Protein AF-A0A1Q6QXW5-F1 (afdb_monomer)

Nearest PDB structures (foldseek):
  8b4h-assembly1_D  TM=9.505E-01  e=1.676E-01  Geobacillus stearothermophilus
  1mdm-assembly1_A  TM=8.234E-01  e=3.236E-01  Homo sapiens
  2elh-assembly1_A  TM=7.280E-01  e=1.288E-01  Drosophila melanogaster
  7r3e-assembly1_B  TM=7.038E-01  e=5.478E-01  Pseudomonas aeruginosa PAO1
  3qp5-assembly2_D  TM=6.792E-01  e=1.129E+00  Chromobacterium violaceum

Radius of gyration: 11.83 Å; Cα contacts (8 Å, |Δi|>4): 27; chains: 1; bounding box: 30×24×32 Å

Structure (mmCIF, N/CA/C/O backbone):
data_AF-A0A1Q6QXW5-F1
#
_entry.id   AF-A0A1Q6QXW5-F1
#
loop_
_atom_site.group_PDB
_atom_site.id
_atom_site.type_symbol
_atom_site.label_atom_id
_atom_site.label_alt_id
_atom_site.label_comp_id
_atom_site.label_asym_id
_atom_site.label_entity_id
_atom_site.label_seq_id
_atom_site.pdbx_PDB_ins_code
_atom_site.Cartn_x
_atom_site.Cartn_y
_atom_site.Cartn_z
_atom_site.occupancy
_atom_site.B_iso_or_equiv
_atom_site.auth_seq_id
_atom_site.auth_comp_id
_atom_site.auth_asym_id
_atom_site.auth_atom_id
_atom_site.pdbx_PDB_model_num
ATOM 1 N N . MET A 1 1 ? 8.997 2.593 -24.602 1.00 46.41 1 MET A N 1
ATOM 2 C CA . MET A 1 1 ? 7.798 2.810 -23.761 1.00 46.41 1 MET A CA 1
ATOM 3 C C . MET A 1 1 ? 7.622 1.573 -22.899 1.00 46.41 1 MET A C 1
ATOM 5 O O . MET A 1 1 ? 7.358 0.507 -23.443 1.00 46.41 1 MET A O 1
ATOM 9 N N . GLY A 1 2 ? 7.915 1.663 -21.600 1.00 48.56 2 GLY A N 1
ATOM 10 C CA . GLY A 1 2 ? 7.870 0.500 -20.714 1.00 48.56 2 GLY A CA 1
ATOM 11 C C . GLY A 1 2 ? 6.452 -0.058 -20.653 1.00 48.56 2 GLY A C 1
ATOM 12 O O . GLY A 1 2 ? 5.533 0.648 -20.246 1.00 48.56 2 GLY A O 1
ATOM 13 N N . LYS A 1 3 ? 6.266 -1.310 -21.083 1.00 57.56 3 LYS A N 1
ATOM 14 C CA . LYS A 1 3 ? 5.024 -2.051 -20.852 1.00 57.56 3 LYS A CA 1
ATOM 15 C C . LYS A 1 3 ? 4.949 -2.334 -19.353 1.00 57.56 3 LYS A C 1
ATOM 17 O O . LYS A 1 3 ? 5.456 -3.351 -18.890 1.00 57.56 3 LYS A O 1
ATOM 22 N N . GLY A 1 4 ? 4.406 -1.391 -18.585 1.00 61.25 4 GLY A N 1
ATOM 23 C CA . GLY A 1 4 ? 4.093 -1.628 -17.181 1.00 61.25 4 GLY A CA 1
ATOM 24 C C . GLY A 1 4 ? 3.209 -2.868 -17.090 1.00 61.25 4 GLY A C 1
ATOM 25 O O . GLY A 1 4 ? 2.274 -3.006 -17.883 1.00 61.25 4 GLY A O 1
ATOM 26 N N . ARG A 1 5 ? 3.527 -3.788 -16.172 1.00 67.75 5 ARG A N 1
ATOM 27 C CA . ARG A 1 5 ? 2.627 -4.903 -15.863 1.00 67.75 5 ARG A CA 1
ATOM 28 C C . ARG A 1 5 ? 1.289 -4.293 -15.456 1.00 67.75 5 ARG A C 1
ATOM 30 O O . ARG A 1 5 ? 1.204 -3.609 -14.437 1.00 67.75 5 ARG A O 1
ATOM 37 N N . ARG A 1 6 ? 0.277 -4.464 -16.303 1.00 78.06 6 ARG A N 1
ATOM 38 C CA . ARG A 1 6 ? -1.096 -4.118 -15.960 1.00 78.06 6 ARG A CA 1
ATOM 39 C C . ARG A 1 6 ? -1.602 -5.240 -15.073 1.00 78.06 6 ARG A C 1
ATOM 41 O O . ARG A 1 6 ? -1.621 -6.386 -15.499 1.00 78.06 6 ARG A O 1
ATOM 48 N N . TY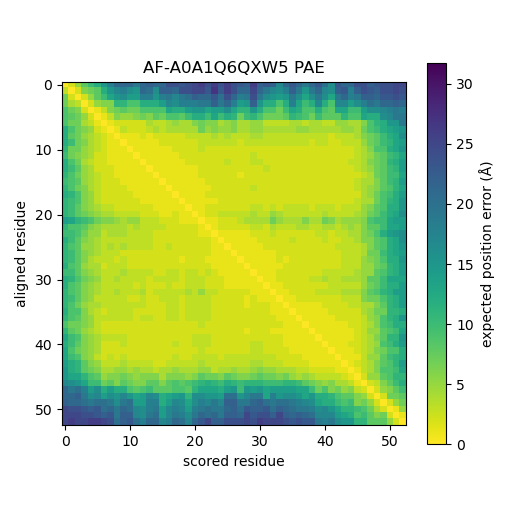R A 1 7 ? -1.914 -4.888 -13.838 1.00 85.06 7 TYR A N 1
ATOM 49 C CA . TYR A 1 7 ? -2.660 -5.750 -12.940 1.00 85.06 7 TYR A CA 1
ATOM 50 C C . TYR A 1 7 ? -4.131 -5.405 -13.110 1.00 85.06 7 TYR A C 1
ATOM 52 O O . TYR A 1 7 ? -4.473 -4.215 -13.139 1.00 85.06 7 TYR A O 1
ATOM 60 N N . ASP A 1 8 ? -4.964 -6.429 -13.244 1.00 88.88 8 ASP A N 1
ATOM 61 C CA . ASP A 1 8 ? -6.412 -6.275 -13.276 1.00 88.88 8 ASP A CA 1
ATOM 62 C C . ASP A 1 8 ? -6.913 -5.682 -11.962 1.00 88.88 8 ASP A C 1
ATOM 64 O O . ASP A 1 8 ? -6.293 -5.854 -10.909 1.00 88.88 8 ASP A O 1
ATOM 68 N N . GLN A 1 9 ? -8.019 -4.946 -12.032 1.00 86.94 9 GLN A N 1
ATOM 69 C CA . GLN A 1 9 ? -8.556 -4.253 -10.865 1.00 86.94 9 GLN A CA 1
ATOM 70 C C . GLN A 1 9 ? -8.935 -5.251 -9.763 1.00 86.94 9 GLN A C 1
ATOM 72 O O . GLN A 1 9 ? -8.486 -5.090 -8.634 1.00 86.94 9 GLN A O 1
ATOM 77 N N . GLU A 1 10 ? -9.594 -6.354 -10.129 1.00 89.38 10 GLU A N 1
ATOM 78 C CA . GLU A 1 10 ? -9.940 -7.453 -9.214 1.00 89.38 10 GLU A CA 1
ATOM 79 C C . GLU A 1 10 ? -8.713 -8.010 -8.478 1.00 89.38 10 GLU A C 1
ATOM 81 O O . GLU A 1 10 ? -8.754 -8.270 -7.277 1.00 89.38 10 GLU A O 1
ATOM 86 N N . TYR A 1 11 ? -7.584 -8.139 -9.180 1.00 90.81 11 TYR A N 1
ATOM 87 C CA . TYR A 1 11 ? -6.346 -8.620 -8.577 1.00 90.81 11 TYR A CA 1
ATOM 88 C C . TYR A 1 11 ? -5.759 -7.612 -7.582 1.00 90.81 11 TYR A C 1
ATOM 90 O O . TYR A 1 11 ? -5.271 -7.996 -6.520 1.00 90.81 11 TYR A O 1
ATOM 98 N N . LYS A 1 12 ? -5.807 -6.313 -7.899 1.00 90.75 12 LYS A N 1
ATOM 99 C CA . LYS A 1 12 ? -5.358 -5.268 -6.969 1.00 90.75 12 LYS A CA 1
ATOM 100 C C . LYS A 1 12 ? -6.227 -5.229 -5.719 1.00 90.75 12 LYS A C 1
ATOM 102 O O . LYS A 1 12 ? -5.677 -5.150 -4.623 1.00 90.75 12 LYS A O 1
ATOM 107 N N . ASP A 1 13 ? -7.545 -5.300 -5.887 1.00 90.94 13 ASP A N 1
ATOM 108 C CA . ASP A 1 13 ? -8.501 -5.293 -4.782 1.00 90.94 13 ASP A CA 1
ATOM 109 C C . ASP A 1 13 ? -8.278 -6.493 -3.860 1.00 90.94 13 ASP A C 1
ATOM 111 O O . ASP A 1 13 ? -8.114 -6.292 -2.658 1.00 90.94 13 ASP A O 1
ATOM 115 N N . MET A 1 14 ? -8.090 -7.700 -4.411 1.00 93.94 14 MET A N 1
ATOM 116 C CA . MET A 1 14 ? -7.726 -8.891 -3.632 1.00 93.94 14 MET A CA 1
ATOM 117 C C . MET A 1 14 ? -6.482 -8.652 -2.757 1.00 93.94 14 MET A C 1
ATOM 119 O O . MET A 1 14 ? -6.478 -8.967 -1.568 1.00 93.94 14 MET A O 1
ATOM 123 N N . ILE A 1 15 ? -5.418 -8.063 -3.315 1.00 93.94 15 ILE A N 1
ATOM 124 C CA . ILE A 1 15 ? -4.181 -7.782 -2.567 1.00 93.94 15 ILE A CA 1
ATOM 125 C C . ILE A 1 15 ? -4.413 -6.733 -1.466 1.00 93.94 15 ILE A C 1
ATOM 127 O O . ILE A 1 15 ? -3.865 -6.857 -0.368 1.00 93.94 15 ILE A O 1
ATOM 131 N N . VAL A 1 16 ? -5.226 -5.706 -1.731 1.00 91.12 16 VAL A N 1
ATOM 132 C CA . VAL A 1 16 ? -5.578 -4.689 -0.728 1.00 91.12 16 VAL A CA 1
ATOM 133 C C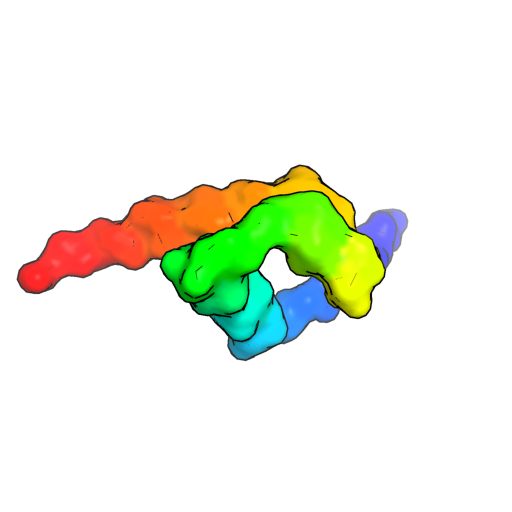 . VAL A 1 16 ? -6.451 -5.281 0.382 1.00 91.12 16 VAL A C 1
ATOM 135 O O . VAL A 1 16 ? -6.256 -4.935 1.548 1.00 91.12 16 VAL A O 1
ATOM 138 N N . GLU A 1 17 ? -7.379 -6.181 0.066 1.00 92.69 17 GLU A N 1
ATOM 139 C CA . GLU A 1 17 ? -8.191 -6.888 1.061 1.00 92.69 17 GLU A CA 1
ATOM 140 C C . GLU A 1 17 ? -7.343 -7.790 1.957 1.00 92.69 17 GLU A C 1
ATOM 142 O O . GLU A 1 17 ? -7.482 -7.738 3.178 1.00 92.69 17 GLU A O 1
ATOM 147 N N . LEU A 1 18 ? -6.395 -8.539 1.387 1.00 93.25 18 LEU A N 1
ATOM 148 C CA . LEU A 1 18 ? -5.455 -9.352 2.164 1.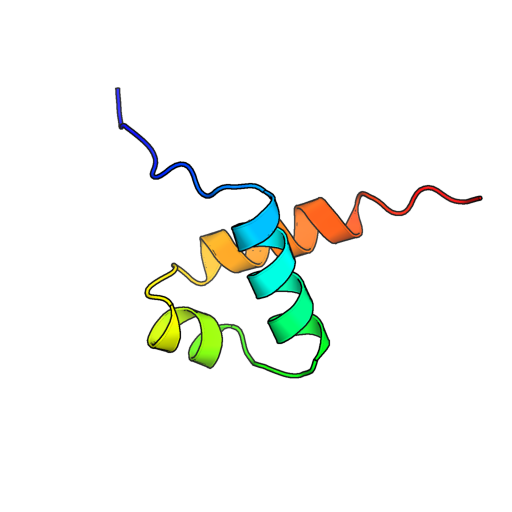00 93.25 18 LEU A CA 1
ATOM 149 C C . LEU A 1 18 ? -4.608 -8.494 3.113 1.00 93.25 18 LEU A C 1
ATOM 151 O O . LEU A 1 18 ? -4.423 -8.853 4.278 1.00 93.25 18 LEU A O 1
ATOM 155 N N . PHE A 1 19 ? -4.155 -7.322 2.652 1.00 92.00 19 PHE A N 1
ATOM 156 C CA . PHE A 1 19 ? -3.470 -6.356 3.513 1.00 92.00 19 PHE A CA 1
ATOM 157 C C . PHE A 1 19 ? -4.372 -5.878 4.663 1.00 92.00 19 PHE A C 1
ATOM 159 O O . PHE A 1 19 ? -3.952 -5.859 5.819 1.00 92.00 19 PHE A O 1
ATOM 166 N N . LYS A 1 20 ? -5.636 -5.535 4.372 1.00 88.19 20 LYS A N 1
ATOM 167 C CA . LYS A 1 20 ? -6.629 -5.138 5.389 1.00 88.19 20 LYS A CA 1
ATOM 168 C C . LYS A 1 20 ? -6.958 -6.271 6.368 1.00 88.19 20 LYS A C 1
ATOM 170 O O . LYS A 1 20 ? -7.257 -5.989 7.524 1.00 88.19 20 LYS A O 1
ATOM 175 N N . SER A 1 21 ? -6.862 -7.528 5.932 1.00 91.56 21 SER A N 1
ATOM 176 C CA . SER A 1 21 ? -7.048 -8.721 6.766 1.00 91.56 21 SER A CA 1
ATOM 177 C C . SER A 1 21 ? -5.895 -8.971 7.751 1.00 91.56 21 SER A C 1
ATOM 179 O O . SER A 1 21 ? -5.999 -9.873 8.581 1.00 91.56 21 SER A O 1
ATOM 181 N N . GLY A 1 22 ? -4.807 -8.196 7.679 1.00 90.50 22 GLY A N 1
ATOM 182 C CA . GLY A 1 22 ? -3.676 -8.279 8.605 1.00 90.50 22 GLY A CA 1
ATOM 183 C C . GLY A 1 22 ? -2.381 -8.811 7.994 1.00 90.50 22 GLY A C 1
ATOM 184 O O . GLY A 1 22 ? -1.386 -8.887 8.712 1.00 90.50 22 GLY A O 1
ATOM 185 N N . MET A 1 23 ? -2.351 -9.140 6.695 1.00 92.81 23 MET A N 1
ATOM 186 C CA . MET A 1 23 ? -1.088 -9.465 6.027 1.00 92.81 23 MET A CA 1
ATOM 187 C C . MET A 1 23 ? -0.202 -8.228 5.896 1.00 92.81 23 MET A C 1
ATOM 189 O O . MET A 1 23 ? -0.655 -7.129 5.571 1.00 92.81 23 MET A O 1
ATOM 193 N N . SER A 1 24 ? 1.100 -8.410 6.087 1.00 93.00 24 SER A N 1
ATOM 194 C CA . SER A 1 24 ? 2.075 -7.343 5.902 1.00 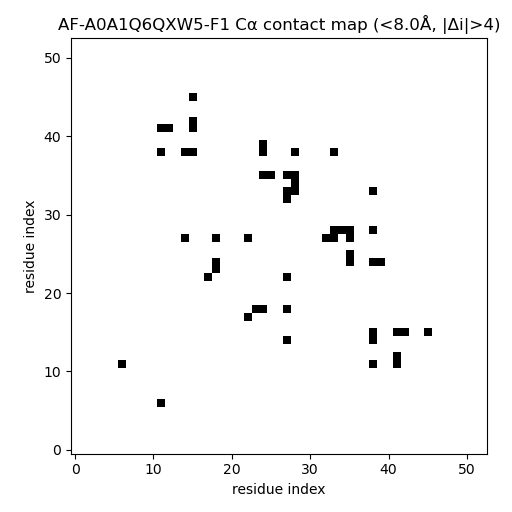93.00 24 SER A CA 1
ATOM 195 C C . SER A 1 24 ? 2.440 -7.146 4.427 1.00 93.00 24 SER A C 1
ATOM 197 O O . SER A 1 24 ? 2.397 -8.061 3.603 1.00 93.00 24 SER A O 1
ATOM 199 N N . LEU A 1 25 ? 2.918 -5.942 4.086 1.00 92.31 25 LEU A N 1
ATOM 200 C CA . LEU A 1 25 ? 3.474 -5.663 2.754 1.00 92.31 25 LEU A CA 1
ATOM 201 C C . LEU A 1 25 ? 4.624 -6.610 2.384 1.00 92.31 25 LEU A C 1
ATOM 203 O O . LEU A 1 25 ? 4.879 -6.826 1.204 1.00 92.31 25 LEU A O 1
ATOM 207 N N . ALA A 1 26 ? 5.368 -7.117 3.374 1.00 93.75 26 ALA A N 1
ATOM 208 C CA . ALA A 1 26 ? 6.480 -8.030 3.141 1.00 93.75 26 ALA A CA 1
ATOM 209 C C . ALA A 1 26 ? 6.000 -9.409 2.695 1.00 93.75 26 ALA A C 1
ATOM 211 O O . ALA A 1 26 ? 6.530 -9.926 1.715 1.00 93.75 26 ALA A O 1
ATOM 212 N N . GLU A 1 27 ? 4.978 -9.943 3.360 1.00 94.12 27 GLU A N 1
ATOM 213 C CA . GLU A 1 27 ? 4.348 -11.212 2.994 1.00 94.12 27 GLU A CA 1
ATOM 214 C C . GLU A 1 27 ? 3.718 -11.105 1.611 1.00 94.12 27 GLU A C 1
ATOM 216 O O . GLU A 1 27 ? 4.087 -11.856 0.719 1.00 94.12 27 GLU A O 1
ATOM 221 N N . LEU A 1 28 ? 2.890 -10.085 1.371 1.00 93.69 28 LEU A N 1
ATOM 222 C CA . LEU A 1 28 ? 2.268 -9.881 0.060 1.00 93.69 28 LEU A CA 1
ATOM 223 C C . LEU A 1 28 ? 3.301 -9.706 -1.063 1.00 93.69 28 LEU A C 1
ATOM 225 O O . LEU A 1 28 ? 3.116 -10.185 -2.179 1.00 93.69 28 LEU A O 1
ATOM 229 N N . SER A 1 29 ? 4.410 -9.025 -0.774 1.00 93.88 29 SER A N 1
ATOM 230 C CA . SER A 1 29 ? 5.484 -8.835 -1.746 1.00 93.88 29 SER A CA 1
ATOM 231 C C . SER A 1 29 ? 6.218 -10.134 -2.068 1.00 93.88 29 SER A C 1
ATOM 233 O O . SER A 1 29 ? 6.552 -10.362 -3.230 1.00 93.88 29 SER A O 1
ATOM 235 N N . SER A 1 30 ? 6.448 -10.976 -1.059 1.00 93.69 30 SER A N 1
ATOM 236 C CA . SER A 1 30 ? 7.128 -12.263 -1.202 1.00 93.69 30 SER A CA 1
ATOM 237 C C . SER A 1 30 ? 6.235 -13.304 -1.879 1.00 93.69 30 SER A C 1
ATOM 239 O O . SER A 1 30 ? 6.664 -13.926 -2.846 1.00 93.69 30 SER A O 1
ATOM 241 N N . GLU A 1 31 ? 4.986 -13.437 -1.431 1.00 93.44 31 GLU A N 1
ATOM 242 C CA . GLU A 1 31 ? 4.032 -14.441 -1.917 1.00 93.44 31 GLU A CA 1
ATOM 243 C C . GLU A 1 31 ? 3.574 -14.158 -3.350 1.00 93.44 31 GLU A C 1
ATOM 245 O O . GLU A 1 31 ? 3.527 -15.054 -4.191 1.00 93.44 31 GLU A O 1
ATOM 250 N N . TYR A 1 32 ? 3.268 -12.895 -3.657 1.00 91.69 32 TYR A N 1
ATOM 251 C CA . TYR A 1 32 ? 2.711 -12.518 -4.958 1.00 91.69 32 TYR A CA 1
ATOM 252 C C . TYR A 1 32 ? 3.761 -11.938 -5.917 1.00 91.69 32 TYR A C 1
ATOM 254 O O . TYR A 1 32 ? 3.452 -11.629 -7.069 1.00 91.69 32 TYR A O 1
ATOM 262 N N . GLY A 1 33 ? 5.012 -11.768 -5.471 1.00 90.81 33 GLY A N 1
ATOM 263 C CA . GLY A 1 33 ? 6.098 -11.219 -6.291 1.00 90.81 33 GLY A CA 1
ATOM 264 C C . GLY A 1 33 ? 5.879 -9.759 -6.706 1.00 90.81 33 GLY A C 1
ATOM 265 O O . GLY A 1 33 ? 6.376 -9.316 -7.746 1.00 90.81 33 GLY A O 1
ATOM 266 N N . ILE A 1 34 ? 5.101 -9.009 -5.923 1.00 90.88 34 ILE A N 1
ATOM 267 C CA . ILE A 1 34 ? 4.737 -7.618 -6.205 1.00 90.88 34 ILE A CA 1
ATOM 268 C C . ILE A 1 34 ? 5.647 -6.706 -5.389 1.00 90.88 34 ILE A C 1
ATOM 270 O O . ILE A 1 34 ? 5.888 -6.937 -4.208 1.00 90.88 34 ILE A O 1
ATOM 274 N N . ALA A 1 35 ? 6.159 -5.630 -5.982 1.00 92.56 35 ALA A N 1
ATOM 275 C CA . ALA A 1 35 ? 6.954 -4.672 -5.224 1.00 92.56 35 ALA A CA 1
ATOM 276 C C . ALA A 1 35 ? 6.109 -4.014 -4.118 1.00 92.56 35 ALA A C 1
ATOM 278 O O . ALA A 1 35 ? 4.988 -3.562 -4.362 1.00 92.56 35 ALA A O 1
ATOM 279 N N . LYS A 1 36 ? 6.678 -3.873 -2.914 1.00 93.31 36 LYS A N 1
ATOM 280 C CA . LYS A 1 36 ? 6.021 -3.195 -1.779 1.00 93.31 36 LYS A CA 1
ATOM 281 C C . LYS A 1 36 ? 5.507 -1.799 -2.145 1.00 93.31 36 LYS A C 1
ATOM 283 O O . LYS A 1 36 ? 4.435 -1.405 -1.703 1.00 93.31 36 LYS A O 1
ATOM 288 N N . SER A 1 37 ? 6.252 -1.064 -2.974 1.00 92.88 37 SER A N 1
ATOM 289 C CA . SER A 1 37 ? 5.862 0.260 -3.475 1.00 92.88 37 SER A CA 1
ATOM 290 C C . SER A 1 37 ? 4.602 0.221 -4.341 1.00 92.88 37 SER A C 1
ATOM 292 O O . SER A 1 37 ? 3.777 1.124 -4.244 1.00 92.88 37 SER A O 1
ATOM 294 N N . THR A 1 38 ? 4.431 -0.829 -5.144 1.00 91.56 38 THR A N 1
ATOM 295 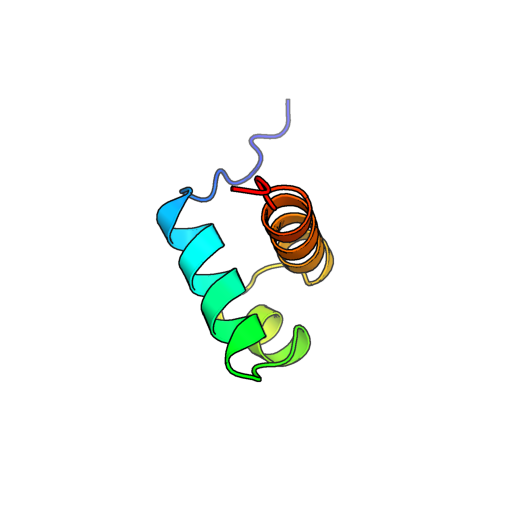C CA . THR A 1 38 ? 3.241 -1.052 -5.970 1.00 91.56 38 THR A CA 1
ATOM 296 C C . THR A 1 38 ? 2.019 -1.353 -5.104 1.00 91.56 38 THR A C 1
ATOM 298 O O . THR A 1 38 ? 1.000 -0.689 -5.264 1.00 91.56 38 THR A O 1
ATOM 301 N N . ILE A 1 39 ? 2.146 -2.271 -4.138 1.00 92.38 39 ILE A N 1
ATOM 302 C CA . ILE A 1 39 ? 1.066 -2.608 -3.192 1.00 92.38 39 ILE A CA 1
ATOM 303 C C . ILE A 1 39 ? 0.656 -1.367 -2.385 1.00 92.38 39 ILE A C 1
ATOM 305 O O . ILE A 1 39 ? -0.524 -1.053 -2.257 1.00 92.38 39 ILE A O 1
ATOM 309 N N . ASN A 1 40 ? 1.638 -0.613 -1.886 1.00 91.69 40 ASN A N 1
ATOM 310 C CA . ASN A 1 40 ? 1.402 0.629 -1.155 1.00 91.69 40 ASN A CA 1
ATOM 311 C C . ASN A 1 40 ? 0.714 1.706 -2.011 1.00 91.69 40 ASN A C 1
ATOM 313 O O . ASN A 1 40 ? -0.041 2.508 -1.471 1.00 91.69 40 ASN A O 1
ATOM 317 N N . GLY A 1 41 ? 0.960 1.731 -3.326 1.00 92.00 41 GLY A N 1
ATOM 318 C CA . GLY A 1 41 ? 0.201 2.557 -4.266 1.00 92.00 41 GLY A CA 1
ATOM 319 C C . GLY A 1 41 ? -1.280 2.185 -4.252 1.00 92.00 41 GLY A C 1
ATOM 320 O O . GLY A 1 41 ? -2.109 3.025 -3.928 1.00 92.00 41 GLY A O 1
ATOM 321 N N . TRP A 1 42 ? -1.595 0.903 -4.454 1.00 91.50 42 TRP A N 1
ATOM 322 C CA . TRP A 1 42 ? -2.982 0.421 -4.489 1.00 91.50 42 TRP A CA 1
ATOM 323 C C . TRP A 1 42 ? -3.736 0.659 -3.183 1.00 91.50 42 TRP A C 1
ATOM 325 O O . TRP A 1 42 ? -4.890 1.067 -3.206 1.00 91.50 42 TRP A O 1
ATOM 335 N N . ILE A 1 43 ? -3.081 0.468 -2.034 1.00 88.25 43 ILE A N 1
ATOM 336 C CA . ILE A 1 43 ? -3.690 0.754 -0.727 1.00 88.25 43 ILE A CA 1
ATOM 337 C C . ILE A 1 43 ? -4.063 2.239 -0.606 1.00 88.25 43 ILE A C 1
ATOM 339 O O . ILE A 1 43 ? -5.106 2.563 -0.038 1.00 88.25 43 ILE A O 1
ATOM 343 N N . LYS A 1 44 ? -3.225 3.145 -1.126 1.00 87.12 44 LYS A N 1
ATOM 344 C CA . LYS A 1 44 ? -3.511 4.586 -1.137 1.00 87.12 44 LYS A CA 1
ATOM 345 C C . LYS A 1 44 ? -4.641 4.925 -2.102 1.00 87.12 44 LYS A C 1
ATOM 347 O O . LYS A 1 44 ? -5.553 5.632 -1.692 1.00 87.12 44 LYS A O 1
ATOM 352 N N . ASP A 1 45 ? -4.610 4.371 -3.313 1.00 84.88 45 ASP A N 1
ATOM 353 C CA . ASP A 1 45 ? -5.669 4.553 -4.311 1.00 84.88 45 ASP A CA 1
ATOM 354 C C . ASP A 1 45 ? -7.038 4.117 -3.752 1.00 84.88 45 ASP A C 1
ATOM 356 O O . ASP A 1 45 ? -8.011 4.853 -3.859 1.00 84.88 45 ASP A O 1
ATOM 360 N N . VAL A 1 46 ? -7.112 2.973 -3.060 1.00 78.25 46 VAL A N 1
ATOM 361 C CA . VAL A 1 46 ? -8.360 2.477 -2.444 1.00 78.25 46 VAL A CA 1
ATOM 362 C C . VAL A 1 46 ? -8.786 3.301 -1.221 1.00 78.25 46 VAL A C 1
ATOM 364 O O . VAL A 1 46 ? -9.974 3.401 -0.930 1.00 78.25 46 VAL A O 1
ATOM 367 N N . LYS A 1 47 ? -7.848 3.899 -0.474 1.00 67.00 47 LYS A N 1
ATOM 368 C CA . LYS A 1 47 ? -8.168 4.731 0.701 1.00 67.00 47 LYS A CA 1
ATOM 369 C C . LYS A 1 47 ? -8.749 6.095 0.315 1.00 67.00 47 LYS A C 1
ATOM 371 O O . LYS A 1 47 ? -9.571 6.617 1.063 1.00 67.00 47 LYS A O 1
ATOM 376 N N . GLU A 1 48 ? -8.314 6.658 -0.809 1.00 62.19 48 GLU A N 1
ATOM 377 C CA . GLU A 1 48 ? -8.840 7.917 -1.357 1.00 62.19 48 GLU A CA 1
ATOM 378 C C . GLU A 1 48 ? -10.264 7.732 -1.916 1.00 62.19 48 GLU A C 1
ATOM 380 O O . GLU A 1 48 ? -11.055 8.670 -1.908 1.00 62.19 48 GLU A O 1
ATOM 385 N N . ILE A 1 49 ? -10.645 6.504 -2.294 1.00 58.41 49 ILE A N 1
ATOM 386 C CA . ILE A 1 49 ? -12.032 6.122 -2.605 1.00 58.41 49 ILE A CA 1
ATOM 387 C C . ILE A 1 49 ? -12.786 5.845 -1.290 1.00 58.41 49 ILE A C 1
ATOM 389 O O . ILE A 1 49 ? -13.285 4.753 -1.029 1.00 58.41 49 ILE A O 1
ATOM 393 N N . LYS A 1 50 ? -12.854 6.842 -0.409 1.00 49.91 50 LYS A N 1
ATOM 394 C CA . LYS A 1 50 ? -13.940 6.948 0.568 1.00 49.91 50 LYS A CA 1
ATOM 395 C C . LYS A 1 50 ? -14.919 7.965 0.007 1.00 49.91 50 LYS A C 1
ATOM 397 O O . LYS A 1 50 ? -14.781 9.159 0.240 1.00 49.91 50 LYS A O 1
ATOM 402 N N . VAL A 1 51 ? -15.863 7.476 -0.792 1.00 47.66 51 VAL A N 1
ATOM 403 C CA . VAL A 1 51 ? -17.103 8.208 -1.039 1.00 47.66 51 VAL A CA 1
ATOM 404 C C . VAL A 1 51 ? -17.858 8.165 0.286 1.00 47.66 51 VAL A C 1
ATOM 406 O O . VAL A 1 51 ? -18.287 7.099 0.718 1.00 47.66 51 VAL A O 1
ATOM 409 N N . ASP A 1 52 ? -17.877 9.305 0.972 1.00 49.28 52 ASP A N 1
ATOM 410 C CA . ASP A 1 52 ? -18.898 9.639 1.961 1.00 49.28 52 ASP A CA 1
ATOM 411 C C . ASP A 1 52 ? -20.271 9.425 1.298 1.00 49.28 52 ASP A C 1
ATOM 413 O O . ASP A 1 52 ? -20.602 10.127 0.340 1.00 49.28 52 ASP A O 1
ATOM 417 N N . GLU A 1 53 ? -21.041 8.453 1.783 1.00 38.84 53 GLU A N 1
ATOM 418 C CA . GLU A 1 53 ? -22.506 8.448 1.704 1.00 38.84 53 GLU A CA 1
ATOM 419 C C . GLU A 1 53 ? -23.074 7.995 3.053 1.00 38.84 53 GLU A C 1
ATOM 421 O O . GLU A 1 53 ? -22.541 7.009 3.620 1.00 38.84 53 GLU A O 1
#

Foldseek 3Di:
DDPPPDDDPVRLVVLLVVVVVPDDLVCSCVVVVDDSVVNVVSNVVVVVPPPDD

Secondary structure (DSSP, 8-state):
-----PPPHHHHHHHHHHHHTT--HHHHHHHH---HHHHHHHHHHHHH-----

Mean predicted aligned error: 6.48 Å

pLDDT: mean 82.51, std 16.0, range [38.84, 94.12]

Solvent-accessible surface area (backbone atoms only — not comparable to full-atom values): 3348 Å² total; per-residue (Å²): 131,86,81,68,87,81,74,54,67,70,59,53,50,52,54,43,49,47,40,74,74,69,50,50,62,64,54,52,22,66,77,70,70,42,57,51,71,57,55,55,47,51,47,49,58,55,61,70,66,62,79,88,126

Sequence (53 aa):
MGKGRRYDQEYKDMIVELFKSGMSLAELSSEYGIAKSTINGWIKDVKEIKVDE

=== Feature glossary ===
Key to the feature types in this record:

Secondary structure (8-state, DSSP). Secondary structure is the local, repeating backbone conformation. DSSP classifies it into eight states by reading the hydrogen-bond network: three helix types (H, G, I), two β types (E, B), two non-regular types (T, S), and unstructured coil (-).

Backbone torsions (φ/ψ). Backbone dihedral angles. Every residue except chain termini has a φ (preceding-C → N → Cα → C) and a ψ (N → Cα → C → next-N). They are reported in degrees following the IUPAC sign convention. Secondary structure is essentially a statement about which (φ, ψ) basin each residue occupies.

Predicted aligned error. Predicted Aligned Error (PAE) is an AlphaFold confidence matrix: entry (i, j) is the expected error in the position of residue j, in ångströms, when the prediction is superimposed on the true structure at residue i. Low PAE within a block of residues means that block is internally rigid and well-predicted; high PAE between two blocks means their relative placement is uncertain even if each block individually is confident.

B-factor. B-factor (Debye–Waller factor) reflects atomic displacement in the crystal lattice. It is an experimental observable (units Å²), not a prediction; low values mean the atom is pinned down, high values mean it moves or is heterogeneous across 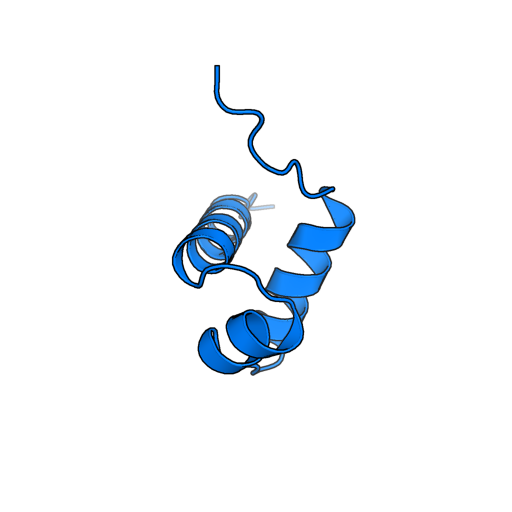the crystal.

Secondary structure (3-state, P-SEA). Three-state secondary structure (P-SEA) collapses the eight DSSP classes into helix (a), strand (b), and coil (c). P-SEA assigns these from Cα geometry alone — distances and angles — without requiring backbone oxygens, so it w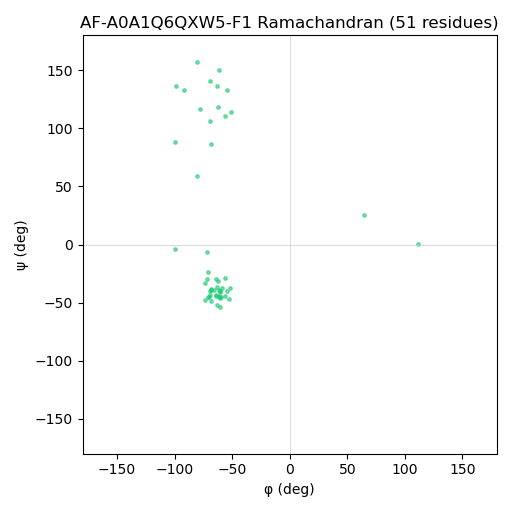orks on any Cα trace.

Sequence. Primary structure: the covalent order of the twenty standard amino acids along the backbone. Two proteins with the same sequence will (almost always) fold to the same structure; two with 30% identity often share a fold but not the details.

pLDDT. pLDDT is the predicted lDDT-Cα score: AlphaFold's confidence that the local environment of each residue (all inter-atomic distances within 15 Å) is correctly placed. It is a per-residue number between 0 and 100, with higher meaning more reliable.

InterPro / GO / CATH / organism. Functional annotations link the protein to curated databases. InterPro entries identify conserved domains and families by matching the sequence against member-database signatures (Pfam, PROSITE, CDD, …). Gene Ontology (GO) terms describe molecular function, biological process, and cellular component in a controlled vocabulary. CATH places the structure in a hierarchical fold classification (Class/Architecture/Topology/Homologous-superfamily). The organism is the source species.

Contact-map, Ramachandran, and PAE plots. Three diagnostic plots accompany the record. The Cα contact map visualizes the tertiary structure as a 2D adjacency matrix (8 Å cutoff, sequence-local contacts suppressed). The Ramachandran plot shows the distribution of backbone (φ, ψ) torsions, with points in the α and β basins reflecting secondary structure content. The PAE plot shows AlphaFold's inter-residue confidence as a color matrix.

mmCIF coordinates. The mmCIF table is the protein's shape written out atom by atom. For each backbone N, Cα, C, and carbonyl O, it records an (x, y, z) coordinate triple in Å plus the residue type, chain letter, and residue number.

Radius of gyration, Cα contacts, bounding box. Three whole-structure scalars: the radius of gyration (RMS distance of Cα from centroid, in Å), the count of Cα–Cα contacts (pairs closer than 8 Å and separated by more than four residues in sequence — i.e. tertiary, not local, contacts), and the bounding-box dimensions. Together they distinguish compact globular folds from extended fibres or disordered chains.

Foldseek 3Di. The Foldseek 3Di string encodes local tertiary geometry as a 20-letter alp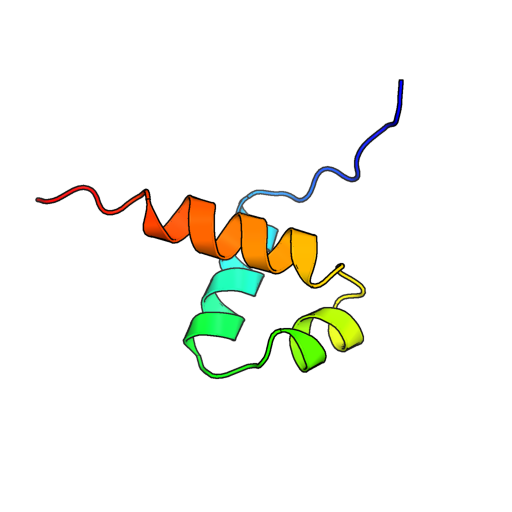habet — one character per residue — derived from the relative positions of nearby Cα atoms. Unlike the amino-acid sequence, 3Di is a direct function of the 3D structure, so two proteins with the same fold have similar 3Di strings even at low sequence identity.

Rendered structure images. Six rendered views show the 3D structure from the faces of a cube — i.e. along ±x, ±y, ±z. Rendering representation is drawn randomly per protein from cartoon (secondary-structure ribbons), sticks (backbone bonds), or molecular surface; coloring is either N→C rainbow (blue at the N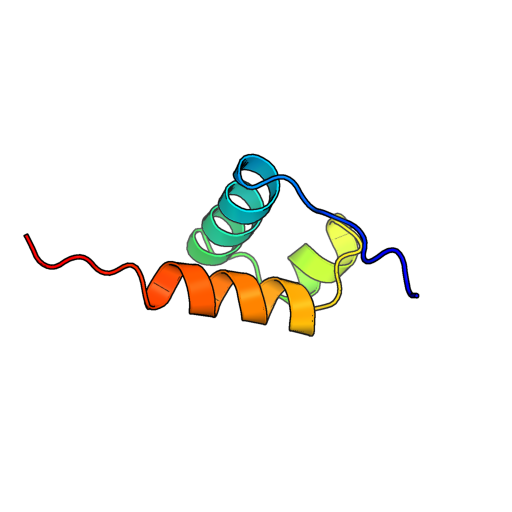-terminus through red at the C-terminus) or one color per chain.

Nearest PDB structures. The Foldseek neighbor list gives the closest experimentally determined structures in the PDB, ranked by structural alignment. TM-score near 1 means near-identical fold; near 0.3 means only rough topology match. This is how one finds what a novel AlphaFold prediction most resembles in the solved-structure universe.

Solvent-accessible surface area. SASA measures how much of the protein is reachable by solvent. It is computed by rolling a water-sized probe over the atomic surface and summing the exposed area (Å²). Per-residue SASA distinguishes core (buried, low SASA) from surface (exposed, high SASA) residues; total SASA is a whole-molecule size measure.